Protein AF-A0A9P6M6R1-F1 (afdb_monomer_lite)

InterPro domains:
  IPR013078 Histidine phosphatase superfamily, clade-1 [PF00300] (8-112)
  IPR029033 Histidine phosphatase superfamily [G3DSA:3.40.50.1240] (3-167)
  IPR029033 Histidine phosphatase superfamily [SSF53254] (9-103)

Secondary structure (DSSP, 8-state):
--HHHHTTTTT------------S-----SSSPPHHHHHHHHHHHHHHHHHHHHTT--TT----------HHHHHHHHHHHHTS-------TT-EEEEEEEETTS------------------------------EE-SS-EEETTEEEEEEEEEEEE-GGG-GGG-

Foldseek 3Di:
DVVVVVVVVVPPPPPPPPVVPPVPDPCPDDPPDDLVNLLVVLLVVVVVVLVVVLVPDDPPDDDDDDDDDDDSSVQSNVCSQQVDHGDDDADPPFDWDKDKDFPVDDDDDEPPPPDDDDDDDDDDDPDDPDDQHFHHKHPDWDAGSNGTTIMTTSDDNHDPVVDPVVD

Organism: Mortierella alpina (NCBI:txid64518)

pLDDT: mean 71.38, std 22.23, range [30.69, 95.12]

Structure (mmCIF, N/CA/C/O backbone):
data_AF-A0A9P6M6R1-F1
#
_entry.id   AF-A0A9P6M6R1-F1
#
loop_
_atom_site.group_PDB
_atom_site.id
_atom_site.type_symbol
_atom_site.label_atom_id
_atom_site.label_alt_id
_atom_site.label_comp_id
_atom_site.label_asym_id
_atom_site.label_entity_id
_atom_site.label_seq_id
_atom_site.pdbx_PDB_ins_code
_atom_site.Cartn_x
_atom_site.Cartn_y
_atom_site.Cartn_z
_atom_site.occupancy
_atom_site.B_iso_or_equiv
_atom_site.auth_seq_id
_atom_site.auth_comp_id
_atom_site.auth_asym_id
_atom_site.auth_atom_id
_atom_site.pdbx_PDB_model_num
ATOM 1 N N . MET A 1 1 ? -40.476 -11.382 -16.238 1.00 46.25 1 MET A N 1
ATOM 2 C CA . MET A 1 1 ? -39.019 -11.625 -16.074 1.00 46.25 1 MET A CA 1
ATOM 3 C C . MET A 1 1 ? -38.138 -10.533 -16.699 1.00 46.25 1 MET A C 1
ATOM 5 O O . MET A 1 1 ? -36.929 -10.620 -16.555 1.00 46.25 1 MET A O 1
ATOM 9 N N . GLN A 1 2 ? -38.700 -9.496 -17.339 1.00 42.62 2 GLN A N 1
ATOM 10 C CA . GLN A 1 2 ? -37.942 -8.318 -17.797 1.00 42.62 2 GLN A CA 1
ATOM 11 C C . GLN A 1 2 ? -37.927 -7.177 -16.760 1.00 42.62 2 GLN A C 1
ATOM 13 O O . GLN A 1 2 ? -36.961 -6.424 -16.708 1.00 42.62 2 GLN A O 1
ATOM 18 N N . ASP A 1 3 ? -38.908 -7.117 -15.853 1.00 40.34 3 ASP A N 1
ATOM 19 C CA . ASP A 1 3 ? -39.014 -6.023 -14.870 1.00 40.34 3 ASP A CA 1
ATOM 20 C C . ASP A 1 3 ? -38.004 -6.101 -13.712 1.00 40.34 3 ASP A C 1
ATOM 22 O O . ASP A 1 3 ? -37.660 -5.089 -13.110 1.00 40.34 3 ASP A O 1
ATOM 26 N N . PHE A 1 4 ? -37.433 -7.281 -13.441 1.00 40.28 4 PHE A N 1
ATOM 27 C CA . PHE A 1 4 ? -36.375 -7.439 -12.430 1.00 40.28 4 PHE A CA 1
ATOM 28 C C . PHE A 1 4 ? -34.998 -6.944 -12.904 1.00 40.28 4 PHE A C 1
ATOM 30 O O . PHE A 1 4 ? -34.130 -6.660 -12.079 1.00 40.28 4 PHE A O 1
ATOM 37 N N . ALA A 1 5 ? -34.785 -6.823 -14.219 1.00 42.81 5 ALA A N 1
ATOM 38 C CA . ALA A 1 5 ? -33.535 -6.311 -14.781 1.00 42.81 5 ALA A CA 1
ATOM 39 C C . ALA A 1 5 ? -33.491 -4.772 -14.810 1.00 42.81 5 ALA A C 1
ATOM 41 O O . ALA A 1 5 ? -32.409 -4.190 -14.866 1.00 42.81 5 ALA A O 1
ATOM 42 N N . LEU A 1 6 ? -34.651 -4.111 -14.737 1.00 41.72 6 LEU A N 1
ATOM 43 C CA . LEU A 1 6 ? -34.753 -2.650 -14.708 1.00 41.72 6 LEU A CA 1
ATOM 44 C C . LEU A 1 6 ? -34.567 -2.087 -13.290 1.00 41.72 6 LEU A C 1
ATOM 46 O O . LEU A 1 6 ? -33.897 -1.071 -13.137 1.00 41.72 6 LEU A O 1
ATOM 50 N N . ALA A 1 7 ? -35.019 -2.793 -12.249 1.00 41.22 7 ALA A N 1
ATOM 51 C CA . ALA A 1 7 ? -34.869 -2.345 -10.858 1.00 41.22 7 ALA A CA 1
ATOM 52 C C . ALA A 1 7 ? -33.409 -2.332 -10.348 1.00 41.22 7 ALA A C 1
ATOM 54 O O . ALA A 1 7 ? -33.080 -1.584 -9.431 1.00 41.22 7 ALA A O 1
ATOM 55 N N . ARG A 1 8 ? -32.496 -3.115 -10.948 1.00 42.34 8 ARG A N 1
ATOM 56 C CA . ARG A 1 8 ? -31.054 -3.053 -10.615 1.00 42.34 8 ARG A CA 1
ATOM 57 C C . ARG A 1 8 ? -30.315 -1.898 -11.288 1.00 42.34 8 ARG A C 1
ATOM 59 O O . ARG A 1 8 ? -29.247 -1.532 -10.813 1.00 42.34 8 ARG A O 1
ATOM 66 N N . ARG A 1 9 ? -30.878 -1.292 -12.340 1.00 39.56 9 ARG A N 1
ATOM 67 C CA . ARG A 1 9 ? -30.272 -0.120 -12.992 1.00 39.56 9 ARG A CA 1
ATOM 68 C C . ARG A 1 9 ? -30.431 1.169 -12.189 1.00 39.56 9 ARG A C 1
ATOM 70 O O . ARG A 1 9 ? -29.647 2.085 -12.392 1.00 39.56 9 ARG A O 1
ATOM 77 N N . GLU A 1 10 ? -31.400 1.241 -11.280 1.00 42.97 10 GLU 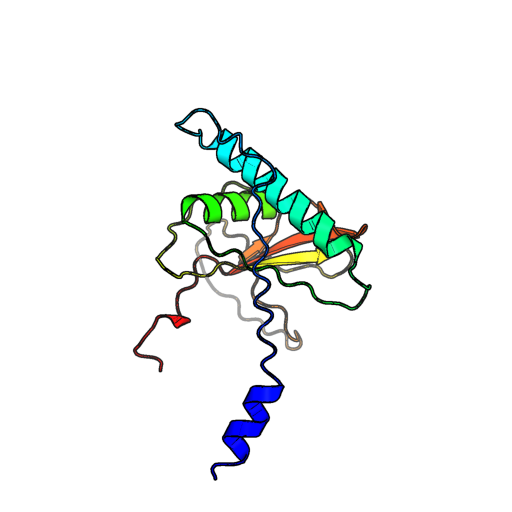A N 1
ATOM 78 C CA . GLU A 1 10 ? -31.634 2.447 -10.471 1.00 42.97 10 GLU A CA 1
ATOM 79 C C . GLU A 1 10 ? -30.747 2.519 -9.213 1.00 42.97 10 GLU A C 1
ATOM 81 O O . GLU A 1 10 ? -30.571 3.598 -8.654 1.00 42.97 10 GLU A O 1
ATOM 86 N N . HIS A 1 11 ? -30.121 1.405 -8.806 1.00 43.94 11 HIS A N 1
ATOM 87 C CA . HIS A 1 11 ? -29.189 1.354 -7.667 1.00 43.94 11 HIS A CA 1
ATOM 88 C C . HIS A 1 11 ? -27.707 1.287 -8.050 1.00 43.94 11 HIS A C 1
ATOM 90 O O . HIS A 1 11 ? -26.848 1.424 -7.181 1.00 43.94 11 HIS A O 1
ATOM 96 N N . GLU A 1 12 ? -27.384 1.149 -9.333 1.00 40.66 12 GLU A N 1
ATOM 97 C CA . GLU A 1 12 ? -26.041 1.420 -9.841 1.00 40.66 12 GLU A CA 1
ATOM 98 C C . GLU A 1 12 ? -25.955 2.901 -10.205 1.00 40.66 12 GLU A C 1
ATOM 100 O O . GLU A 1 12 ? -25.860 3.295 -11.369 1.00 40.66 12 GLU A O 1
ATOM 105 N N . GLN A 1 13 ? -25.974 3.754 -9.177 1.00 37.69 13 GLN A N 1
ATOM 106 C CA . GLN A 1 13 ? -25.337 5.057 -9.298 1.00 37.69 13 GLN A CA 1
ATOM 107 C C . GLN A 1 13 ? -23.847 4.786 -9.491 1.00 37.69 13 GLN A C 1
ATOM 109 O O . GLN A 1 13 ? -23.058 4.771 -8.546 1.00 37.69 13 GLN A O 1
ATOM 114 N N . TYR A 1 14 ? -23.463 4.546 -10.744 1.00 37.19 14 TYR A N 1
ATOM 115 C CA . TYR A 1 14 ? -22.116 4.806 -11.195 1.00 37.19 14 TYR A CA 1
ATOM 116 C C . TYR A 1 14 ? -21.885 6.284 -10.926 1.00 37.19 14 TYR A C 1
ATOM 118 O O . TYR A 1 14 ? -22.171 7.162 -11.742 1.00 37.19 14 TYR A O 1
ATOM 126 N N . TYR A 1 15 ? -21.341 6.556 -9.749 1.00 33.69 15 TYR A N 1
ATOM 127 C CA . TYR A 1 15 ? -20.416 7.642 -9.573 1.00 33.69 15 TYR A CA 1
ATOM 128 C C . TYR A 1 15 ? -19.266 7.363 -10.541 1.00 33.69 15 TYR A C 1
ATOM 130 O O . TYR A 1 15 ? -18.186 6.918 -10.165 1.00 33.69 15 TYR A O 1
ATOM 138 N N . THR A 1 16 ? -19.487 7.676 -11.817 1.00 38.81 16 THR A N 1
ATOM 139 C CA . THR A 1 16 ? -18.442 8.225 -12.667 1.00 38.81 16 THR A CA 1
ATOM 140 C C . THR A 1 16 ? -18.108 9.570 -12.033 1.00 38.81 16 THR A C 1
ATOM 142 O O . THR A 1 16 ? -18.429 10.641 -12.542 1.00 38.81 16 THR A O 1
ATOM 145 N N . ILE A 1 17 ? -17.484 9.513 -10.854 1.00 36.56 17 ILE A N 1
ATOM 146 C CA . ILE A 1 17 ? -16.537 10.523 -10.452 1.00 36.56 17 ILE A CA 1
ATOM 147 C C . ILE A 1 17 ? -15.413 10.291 -11.452 1.00 36.56 17 ILE A C 1
ATOM 149 O O . ILE A 1 17 ? -14.437 9.586 -11.201 1.00 36.56 17 ILE A O 1
ATOM 153 N N . ASP A 1 18 ? -15.605 10.858 -12.643 1.00 40.41 18 ASP A N 1
ATOM 154 C CA . ASP A 1 18 ? -14.506 11.454 -13.358 1.00 40.41 18 ASP A CA 1
ATOM 155 C C . ASP A 1 18 ? -13.985 12.484 -12.361 1.00 40.41 18 ASP A C 1
ATOM 157 O O . ASP A 1 18 ? -14.452 13.626 -12.277 1.00 40.41 18 ASP A O 1
ATOM 161 N N . TRP A 1 19 ? -13.110 12.012 -11.464 1.00 39.94 19 TRP A N 1
ATOM 162 C CA . TRP A 1 19 ? -12.171 12.864 -10.784 1.00 39.94 19 TRP A CA 1
ATOM 163 C C . TRP A 1 19 ? -11.542 13.537 -11.970 1.00 39.94 19 TRP A C 1
ATOM 165 O O . TRP A 1 19 ? -10.744 12.896 -12.646 1.00 39.94 19 TRP A O 1
ATOM 175 N N . LYS A 1 20 ? -11.997 14.751 -12.301 1.00 35.59 20 LYS A N 1
ATOM 176 C CA . LYS A 1 20 ? -11.318 15.628 -13.234 1.00 35.59 20 LYS A CA 1
ATOM 177 C C . LYS A 1 20 ? -9.923 15.680 -12.668 1.00 35.59 20 LYS A C 1
ATOM 179 O O . LYS A 1 20 ? -9.663 16.450 -11.741 1.00 35.59 20 LYS A O 1
ATOM 184 N N . TYR A 1 21 ? -9.083 14.759 -13.119 1.00 40.06 21 TYR A N 1
ATOM 185 C CA . TYR A 1 21 ? -7.766 14.549 -12.590 1.00 40.06 21 TYR A CA 1
ATOM 186 C C . TYR A 1 21 ? -7.006 15.692 -13.216 1.00 40.06 21 TYR A C 1
ATOM 188 O O . TYR A 1 21 ? -6.388 15.601 -14.271 1.00 40.06 21 TYR A O 1
ATOM 196 N N . MET A 1 22 ? -7.175 16.856 -12.609 1.00 35.94 22 MET A N 1
ATOM 197 C CA . MET A 1 22 ? -6.249 17.932 -12.768 1.00 35.94 22 MET A CA 1
ATOM 198 C C . MET A 1 22 ? -5.091 17.480 -11.910 1.00 35.94 22 MET A C 1
ATOM 200 O O . MET A 1 22 ? -5.157 17.583 -10.685 1.00 35.94 22 MET A O 1
ATOM 204 N N . ALA A 1 23 ? -4.076 16.907 -12.556 1.00 39.94 23 ALA A N 1
ATOM 205 C CA . ALA A 1 23 ? -2.759 16.778 -11.964 1.00 39.94 23 ALA A CA 1
ATOM 206 C C . ALA A 1 23 ? -2.428 18.144 -11.344 1.00 39.94 23 ALA A C 1
ATOM 208 O O . ALA A 1 23 ? -2.147 19.104 -12.064 1.00 39.94 23 ALA A O 1
ATOM 209 N N . ARG A 1 24 ? -2.592 18.263 -10.019 1.00 47.25 24 ARG A N 1
ATOM 210 C CA . ARG A 1 24 ? -2.378 19.522 -9.287 1.00 47.25 24 ARG A CA 1
ATOM 211 C C . ARG A 1 24 ? -0.911 19.933 -9.323 1.00 47.25 24 ARG A C 1
ATOM 213 O O . ARG A 1 24 ? -0.604 21.088 -9.065 1.00 47.25 24 ARG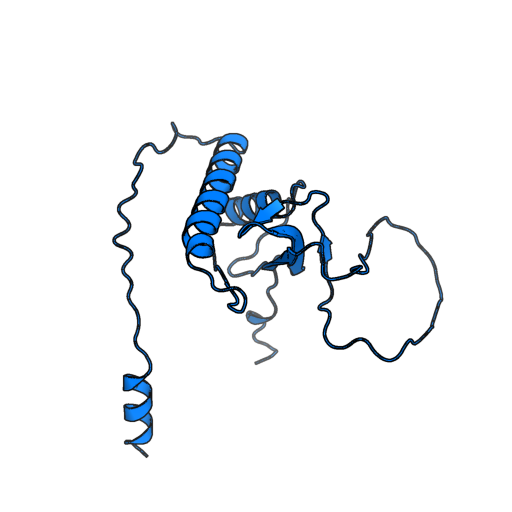 A O 1
ATOM 220 N N . ASP A 1 25 ? -0.045 19.003 -9.705 1.00 45.47 25 ASP A N 1
ATOM 221 C CA . ASP A 1 25 ? 1.365 19.221 -9.919 1.00 45.47 25 ASP A CA 1
ATOM 222 C C . ASP A 1 25 ? 1.781 18.587 -11.254 1.00 45.47 25 ASP A C 1
ATOM 224 O O . ASP A 1 25 ? 1.581 17.393 -11.486 1.00 45.47 25 ASP A O 1
ATOM 228 N N . ARG A 1 26 ? 2.294 19.417 -12.166 1.00 47.19 26 ARG A N 1
ATOM 229 C CA . ARG A 1 26 ? 2.861 18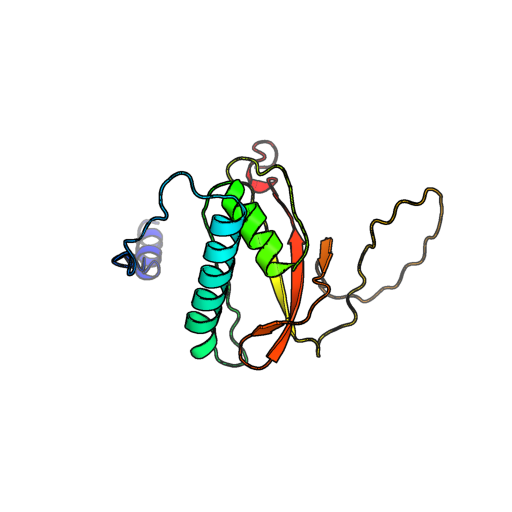.997 -13.457 1.00 47.19 26 ARG A CA 1
ATOM 230 C C . ARG A 1 26 ? 4.379 18.853 -13.396 1.00 47.19 26 ARG A C 1
ATOM 232 O O . ARG A 1 26 ? 4.983 18.573 -14.431 1.00 47.19 26 ARG A O 1
ATOM 239 N N . SER A 1 27 ? 5.003 19.044 -12.232 1.00 51.78 27 SER A N 1
ATOM 240 C CA . SER A 1 27 ? 6.430 18.781 -12.074 1.00 51.78 27 SER A CA 1
ATOM 241 C C . SER A 1 27 ? 6.667 17.272 -11.982 1.00 51.78 27 SER A C 1
ATOM 243 O O . SER A 1 27 ? 6.967 16.701 -10.939 1.00 51.78 27 SER A O 1
ATOM 245 N N . LEU A 1 28 ? 6.503 16.588 -13.118 1.00 55.94 28 LEU A N 1
ATOM 246 C CA . LEU A 1 28 ? 7.151 15.296 -13.287 1.00 55.94 28 LEU A CA 1
ATOM 247 C C . LEU A 1 28 ? 8.649 15.519 -13.011 1.00 55.94 28 LEU A C 1
ATOM 249 O O . LEU A 1 28 ? 9.206 16.488 -13.541 1.00 55.94 28 LEU A O 1
ATOM 253 N N . PRO A 1 29 ? 9.293 14.689 -12.171 1.00 57.44 29 PRO A N 1
ATOM 254 C CA . PRO A 1 29 ? 10.721 14.813 -11.920 1.00 57.44 29 PRO A CA 1
ATOM 255 C C . PRO A 1 29 ? 11.491 14.738 -13.241 1.00 57.44 29 PRO A C 1
ATOM 257 O O . PRO A 1 29 ? 11.017 14.155 -14.223 1.00 57.44 29 PRO A O 1
ATOM 260 N N . SER A 1 30 ? 12.677 15.349 -13.279 1.00 61.06 30 SER A N 1
ATOM 261 C CA . SER A 1 30 ? 13.579 15.224 -14.422 1.00 61.06 30 SER A CA 1
ATOM 262 C C . SER A 1 30 ? 13.832 13.742 -14.678 1.00 61.06 30 SER A C 1
ATOM 264 O O . SER A 1 30 ? 14.443 13.071 -13.853 1.00 61.06 30 SER A O 1
ATOM 266 N N . TRP A 1 31 ? 13.316 13.224 -15.790 1.00 58.47 31 TRP A N 1
ATOM 267 C CA . TRP A 1 31 ? 13.487 11.823 -16.145 1.00 58.47 31 TRP A CA 1
ATOM 268 C C . TRP A 1 31 ? 14.978 11.490 -16.329 1.00 58.47 31 TRP A C 1
ATOM 270 O O . TRP A 1 31 ? 15.694 12.282 -16.949 1.00 58.47 31 TRP A O 1
ATOM 280 N N . PRO A 1 32 ? 15.436 10.307 -15.883 1.00 74.44 32 PRO A N 1
ATOM 281 C CA . PRO A 1 32 ? 14.679 9.277 -15.168 1.00 74.44 32 PRO A CA 1
ATOM 282 C C . PRO A 1 32 ? 14.492 9.574 -13.671 1.00 74.44 32 PRO A C 1
ATOM 284 O O . PRO A 1 32 ? 15.392 10.083 -13.013 1.00 74.44 32 PRO A O 1
ATOM 287 N N . GLU A 1 33 ? 13.328 9.198 -13.136 1.00 78.31 33 GLU A N 1
ATOM 288 C CA . GLU A 1 33 ? 13.061 9.207 -11.691 1.00 78.31 33 GLU A CA 1
ATOM 289 C C . GLU A 1 33 ? 13.859 8.087 -11.004 1.00 78.31 33 GLU A C 1
ATOM 291 O O . GLU A 1 33 ? 13.864 6.944 -11.476 1.00 78.31 33 GLU A O 1
ATOM 296 N N . THR A 1 34 ? 14.534 8.399 -9.897 1.00 84.88 34 THR A N 1
ATOM 297 C CA . THR A 1 34 ? 15.236 7.387 -9.095 1.00 84.88 34 THR A CA 1
ATOM 298 C C . THR A 1 34 ? 14.252 6.562 -8.258 1.00 84.88 34 THR A C 1
ATOM 300 O O . THR A 1 34 ? 13.096 6.946 -8.059 1.00 84.88 34 THR A O 1
ATOM 303 N N . ARG A 1 35 ? 14.696 5.411 -7.734 1.00 85.00 35 ARG A N 1
ATOM 304 C CA . ARG A 1 35 ? 13.864 4.600 -6.829 1.00 85.00 35 ARG A CA 1
ATOM 305 C C . ARG A 1 35 ? 13.488 5.406 -5.583 1.00 85.00 35 ARG A C 1
ATOM 307 O O . ARG A 1 35 ? 12.346 5.341 -5.135 1.00 85.00 35 ARG A O 1
ATOM 314 N N . GLU A 1 36 ? 14.446 6.147 -5.040 1.00 87.06 36 GLU A N 1
ATOM 315 C CA . GLU A 1 36 ? 14.315 6.958 -3.833 1.00 87.06 36 GLU A CA 1
ATOM 316 C C . GLU A 1 36 ? 13.329 8.117 -4.039 1.00 87.06 36 GLU A C 1
ATOM 318 O O . GLU A 1 36 ? 12.488 8.379 -3.172 1.00 87.06 36 GLU A O 1
ATOM 323 N N . ASP A 1 37 ? 13.375 8.766 -5.207 1.00 85.19 37 ASP A N 1
ATOM 324 C CA . ASP A 1 37 ? 12.423 9.820 -5.575 1.00 85.19 37 ASP A CA 1
ATOM 325 C C . ASP A 1 37 ? 11.003 9.261 -5.709 1.00 85.19 37 ASP A C 1
ATOM 327 O O . ASP A 1 37 ? 10.056 9.821 -5.145 1.00 85.19 37 ASP A O 1
ATOM 331 N N . MET A 1 38 ? 10.854 8.114 -6.386 1.00 87.94 38 MET A N 1
ATOM 332 C CA . MET A 1 38 ? 9.565 7.435 -6.525 1.00 87.94 38 MET A CA 1
ATOM 333 C C . MET A 1 38 ? 8.999 7.037 -5.155 1.00 87.94 38 MET A C 1
ATOM 335 O O . MET A 1 38 ? 7.816 7.277 -4.897 1.00 87.94 38 MET A O 1
ATOM 339 N N . GLN A 1 39 ? 9.826 6.466 -4.271 1.00 89.88 39 GLN A N 1
ATOM 340 C CA . GLN A 1 39 ? 9.422 6.109 -2.909 1.00 89.88 39 GLN A CA 1
ATOM 341 C C . GLN A 1 39 ? 8.931 7.345 -2.151 1.00 89.88 39 GLN A C 1
ATOM 343 O O . GLN A 1 39 ? 7.798 7.369 -1.676 1.00 89.88 39 GLN A O 1
ATOM 348 N N . THR A 1 40 ? 9.736 8.411 -2.137 1.00 87.69 40 THR A N 1
ATOM 349 C CA . THR A 1 40 ? 9.402 9.677 -1.469 1.00 87.69 40 THR A CA 1
ATOM 350 C C . THR A 1 40 ? 8.083 10.256 -1.983 1.00 87.69 40 THR A C 1
ATOM 352 O O . THR A 1 40 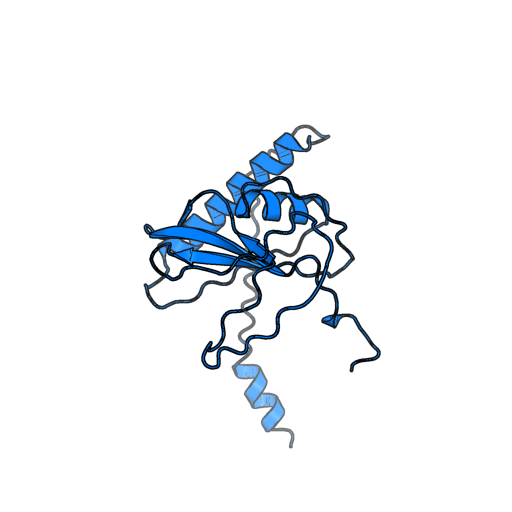? 7.256 10.755 -1.211 1.00 87.69 40 THR A O 1
ATOM 355 N N . ARG A 1 41 ? 7.855 10.201 -3.299 1.00 88.25 41 ARG A N 1
ATOM 356 C CA . ARG A 1 41 ? 6.613 10.671 -3.918 1.00 88.25 41 ARG A CA 1
ATOM 357 C C . ARG A 1 41 ? 5.412 9.820 -3.506 1.00 88.25 41 ARG A C 1
ATOM 359 O O . ARG A 1 41 ? 4.343 10.378 -3.243 1.00 88.25 41 ARG A O 1
ATOM 366 N N . LEU A 1 42 ? 5.562 8.499 -3.442 1.00 91.06 42 LEU A N 1
ATOM 367 C CA . LEU A 1 42 ? 4.486 7.587 -3.050 1.00 91.06 42 LEU A CA 1
ATOM 368 C C . LEU A 1 42 ? 4.167 7.673 -1.554 1.00 91.06 42 LEU A C 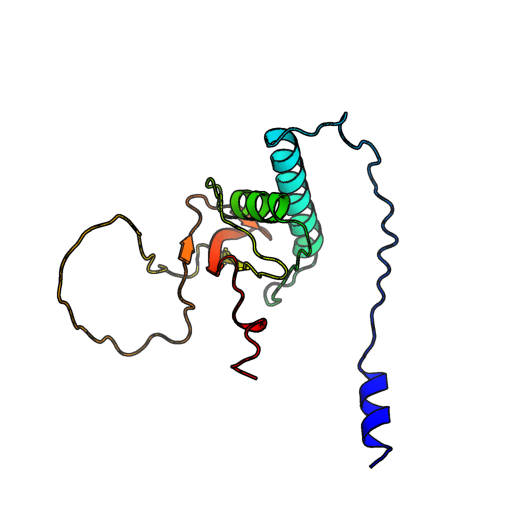1
ATOM 370 O O . LEU A 1 42 ? 2.985 7.709 -1.222 1.00 91.06 42 LEU A O 1
ATOM 374 N N . ASP A 1 43 ? 5.165 7.844 -0.685 1.00 89.44 43 ASP A N 1
ATOM 375 C CA . ASP A 1 43 ? 4.966 8.105 0.749 1.00 89.44 43 ASP A CA 1
ATOM 376 C C . ASP A 1 43 ? 4.111 9.361 0.964 1.00 89.44 43 ASP A C 1
ATOM 378 O O . ASP A 1 43 ? 3.097 9.339 1.666 1.00 89.44 43 ASP A O 1
ATOM 382 N N . ARG A 1 44 ? 4.474 10.464 0.291 1.00 87.50 44 ARG A N 1
ATOM 383 C CA . ARG A 1 44 ? 3.712 11.723 0.345 1.00 87.50 44 ARG A CA 1
ATOM 384 C C . ARG A 1 44 ? 2.300 11.561 -0.207 1.00 87.50 44 ARG A C 1
ATOM 386 O O . ARG A 1 44 ? 1.357 12.114 0.355 1.00 87.50 44 ARG A O 1
ATOM 393 N N . THR A 1 45 ? 2.152 10.818 -1.303 1.00 89.00 45 THR A N 1
ATOM 394 C CA . THR A 1 45 ? 0.848 10.571 -1.933 1.00 89.00 45 THR A CA 1
ATOM 395 C C . THR A 1 45 ? -0.060 9.776 -1.002 1.00 89.00 45 THR A C 1
ATOM 397 O O . THR A 1 45 ? -1.209 10.165 -0.792 1.00 89.00 45 THR A O 1
ATOM 400 N N . LEU A 1 46 ? 0.457 8.703 -0.399 1.00 90.06 46 LEU A N 1
ATOM 401 C CA . LEU A 1 46 ? -0.274 7.892 0.566 1.00 90.06 46 LEU A CA 1
ATOM 402 C C . LEU A 1 46 ? -0.698 8.734 1.774 1.00 90.06 46 LEU A C 1
ATOM 404 O O . LEU A 1 46 ? -1.879 8.745 2.113 1.00 90.06 46 LEU A O 1
ATOM 408 N N . ALA A 1 47 ? 0.224 9.499 2.366 1.00 87.94 47 ALA A N 1
ATOM 409 C CA . ALA A 1 47 ? -0.080 10.378 3.494 1.00 87.94 47 ALA A CA 1
ATOM 410 C C . ALA A 1 47 ? -1.173 11.407 3.155 1.00 87.94 47 ALA A C 1
ATOM 412 O O . ALA A 1 47 ? -2.099 11.603 3.941 1.00 87.94 47 ALA A O 1
ATOM 413 N N . HIS A 1 48 ? -1.109 12.020 1.968 1.00 86.88 48 HIS A N 1
ATOM 414 C CA . HIS A 1 48 ? -2.120 12.975 1.511 1.00 86.88 48 HIS A CA 1
ATOM 415 C C . HIS A 1 48 ? -3.496 12.321 1.352 1.00 86.88 48 HIS A C 1
ATOM 417 O O . HIS A 1 48 ? -4.500 12.885 1.784 1.00 86.88 48 HIS A O 1
ATOM 423 N N . ILE A 1 49 ? -3.555 11.137 0.736 1.00 87.56 49 ILE A N 1
ATOM 424 C CA . ILE A 1 49 ? -4.806 10.393 0.551 1.00 87.56 49 ILE A CA 1
ATOM 425 C C . ILE A 1 49 ? -5.390 10.022 1.912 1.00 87.56 49 ILE A C 1
ATOM 427 O O . ILE A 1 49 ? -6.559 10.303 2.169 1.00 87.56 49 ILE A O 1
ATOM 431 N N . LEU A 1 50 ? -4.578 9.459 2.807 1.00 88.88 50 LEU A N 1
ATOM 432 C CA . LEU A 1 50 ? -5.019 9.122 4.156 1.00 88.88 50 LEU A CA 1
ATOM 433 C C . LEU A 1 50 ? -5.555 10.361 4.874 1.00 88.88 50 LEU A C 1
ATOM 435 O O . LEU A 1 50 ? -6.670 10.321 5.378 1.00 88.88 50 LEU A O 1
ATOM 439 N N . GLN A 1 51 ? -4.836 11.484 4.857 1.00 86.12 51 GLN A N 1
ATOM 440 C CA . GLN A 1 51 ? -5.294 12.729 5.480 1.00 86.12 51 GLN A CA 1
ATOM 441 C C . GLN A 1 51 ? -6.620 13.229 4.884 1.00 86.12 51 GLN A C 1
ATOM 443 O O . GLN A 1 51 ? -7.513 13.623 5.632 1.00 86.12 51 GLN A O 1
ATOM 448 N N . ALA A 1 52 ? -6.766 13.197 3.558 1.00 86.50 52 ALA A N 1
ATOM 449 C CA . ALA A 1 52 ? -7.952 13.702 2.872 1.00 86.50 52 ALA A CA 1
ATOM 450 C C . ALA A 1 52 ? -9.210 12.886 3.198 1.00 86.50 52 ALA A C 1
ATOM 452 O O . ALA A 1 52 ? -10.268 13.469 3.426 1.00 86.50 52 ALA A O 1
ATOM 453 N N . TYR A 1 53 ? -9.096 11.556 3.247 1.00 85.38 53 TYR A N 1
ATOM 454 C CA . TYR A 1 53 ? -10.245 10.682 3.498 1.00 85.38 53 TYR A CA 1
ATOM 455 C C . TYR A 1 53 ? -10.505 10.440 4.986 1.00 85.38 53 TYR A C 1
ATOM 457 O O . TYR A 1 53 ? -11.656 10.251 5.369 1.00 85.38 53 TYR A O 1
ATOM 465 N N . THR A 1 54 ? -9.478 10.500 5.840 1.00 84.94 54 THR A N 1
ATOM 466 C CA . THR A 1 54 ? -9.649 10.300 7.291 1.00 84.94 54 THR A CA 1
ATOM 467 C C . THR A 1 54 ? -10.183 11.522 8.019 1.00 84.94 54 THR A C 1
ATOM 469 O O . THR A 1 54 ? -10.822 11.370 9.053 1.00 84.94 54 THR A O 1
ATOM 472 N N . ALA A 1 55 ? -10.013 12.726 7.466 1.00 78.00 55 ALA A N 1
ATOM 473 C CA . ALA A 1 55 ? -10.572 13.942 8.056 1.00 78.00 55 ALA A CA 1
ATOM 474 C C . ALA A 1 55 ? -12.113 13.951 8.115 1.00 78.00 55 ALA A C 1
ATOM 476 O O . ALA A 1 55 ? -12.681 14.657 8.945 1.00 78.00 55 ALA A O 1
ATOM 477 N N . SER A 1 56 ? -12.789 13.190 7.247 1.00 73.12 56 SER A N 1
ATOM 478 C CA . SER A 1 56 ? -14.256 13.100 7.190 1.00 73.12 56 SER A CA 1
ATOM 479 C C . SER A 1 56 ? -14.822 11.779 7.719 1.00 73.12 56 SER A C 1
ATOM 481 O O . SER A 1 56 ? -16.024 11.545 7.601 1.00 73.12 56 SER A O 1
ATOM 483 N N . LEU A 1 57 ? -13.976 10.902 8.263 1.00 76.31 57 LEU A N 1
ATOM 484 C CA . LEU A 1 57 ? -14.395 9.614 8.810 1.00 76.31 57 LEU A CA 1
ATOM 485 C C . LEU A 1 57 ? -15.092 9.807 10.160 1.00 76.31 57 LEU A C 1
ATOM 487 O O . LEU A 1 57 ? -14.572 10.464 11.061 1.00 76.31 57 LEU A O 1
ATOM 491 N N . THR A 1 58 ? -16.272 9.209 10.310 1.00 74.50 58 THR A N 1
ATOM 492 C CA . THR A 1 58 ? -16.881 9.010 11.628 1.00 74.50 58 THR A CA 1
ATOM 493 C C . THR A 1 58 ? -16.254 7.787 12.297 1.00 74.50 58 THR A C 1
ATOM 495 O O . THR A 1 58 ? -15.738 6.902 11.618 1.00 74.50 58 THR A O 1
ATOM 498 N N . LYS A 1 59 ? -16.314 7.733 13.632 1.00 69.56 59 LYS A N 1
ATOM 499 C CA . LYS A 1 59 ? -15.645 6.714 14.457 1.00 69.56 59 LYS A CA 1
ATOM 500 C C . LYS A 1 59 ? -15.997 5.258 14.096 1.00 69.56 59 LYS A C 1
ATOM 502 O O . LYS A 1 59 ? -15.183 4.379 14.331 1.00 69.56 59 LYS A O 1
ATOM 507 N N . ASP A 1 60 ? -17.162 5.026 13.488 1.00 68.62 60 ASP A N 1
ATOM 508 C CA . ASP A 1 60 ? -17.675 3.685 13.164 1.00 68.62 60 ASP A CA 1
ATOM 509 C C . ASP A 1 60 ? -17.660 3.368 11.656 1.00 68.62 60 ASP A C 1
ATOM 511 O O . ASP A 1 60 ? -18.313 2.424 11.212 1.00 68.62 60 ASP A O 1
ATOM 515 N N . SER A 1 61 ? -16.980 4.179 10.839 1.00 77.19 61 SER A N 1
ATOM 516 C CA . SER A 1 61 ? -16.913 3.941 9.393 1.00 77.19 61 SER A CA 1
ATOM 517 C C . SER A 1 61 ? -15.643 3.185 9.012 1.00 77.19 61 SER A C 1
ATOM 519 O O . SER A 1 61 ? -14.537 3.601 9.343 1.00 77.19 61 SER A O 1
ATOM 521 N N . ASP A 1 62 ? -15.795 2.118 8.231 1.00 82.56 62 ASP A N 1
ATOM 522 C CA . ASP A 1 62 ? -14.667 1.461 7.575 1.00 82.56 62 ASP A CA 1
ATOM 523 C C . ASP A 1 62 ? -14.255 2.240 6.319 1.00 82.56 62 ASP A C 1
ATOM 525 O O . ASP A 1 62 ? -15.089 2.596 5.481 1.00 82.56 62 ASP A O 1
ATOM 529 N N . LEU A 1 63 ? -12.950 2.457 6.141 1.00 86.00 63 LEU A N 1
ATOM 530 C CA . LEU A 1 63 ? -12.389 3.028 4.917 1.00 86.00 63 LEU A CA 1
ATOM 531 C C . LEU A 1 63 ? -11.534 1.995 4.192 1.00 86.00 63 LEU A C 1
ATOM 533 O O . LEU A 1 63 ? -10.529 1.512 4.706 1.00 86.00 63 LEU A O 1
ATOM 537 N N . SER A 1 64 ? -11.911 1.715 2.948 1.00 90.62 64 SER A N 1
ATOM 538 C CA . SER A 1 64 ? -11.116 0.916 2.020 1.00 90.62 64 SER A CA 1
ATOM 539 C C . SER A 1 64 ? -10.642 1.790 0.865 1.00 90.62 64 SER A C 1
ATOM 541 O O . SER A 1 64 ? -11.452 2.363 0.141 1.00 90.62 64 SER A O 1
ATOM 543 N N . ILE A 1 65 ? -9.325 1.876 0.681 1.00 90.88 65 ILE A N 1
ATOM 544 C CA . ILE A 1 65 ? -8.702 2.575 -0.447 1.00 90.88 65 ILE A CA 1
ATOM 545 C C . ILE A 1 65 ? -8.100 1.527 -1.378 1.00 90.88 65 ILE A C 1
ATOM 547 O O . ILE A 1 65 ? -7.304 0.692 -0.951 1.00 90.88 65 ILE A O 1
ATOM 551 N N . VAL A 1 66 ? -8.462 1.586 -2.660 1.00 93.88 66 VAL A N 1
ATOM 552 C CA . VAL A 1 66 ? -7.945 0.676 -3.686 1.00 93.88 66 VAL A CA 1
ATOM 553 C C . VAL A 1 66 ? -7.011 1.439 -4.616 1.00 93.88 66 VAL A C 1
ATOM 555 O O . VAL A 1 66 ? -7.420 2.387 -5.283 1.00 93.88 66 VAL A O 1
ATOM 558 N N . PHE A 1 67 ? -5.760 0.988 -4.689 1.00 92.75 67 PHE A N 1
ATOM 559 C CA . PHE A 1 67 ? -4.777 1.479 -5.648 1.00 92.75 67 PHE A CA 1
ATOM 560 C C . PHE A 1 67 ? -4.639 0.490 -6.803 1.00 92.75 67 PHE A C 1
ATOM 562 O O . PHE A 1 67 ? -4.278 -0.667 -6.596 1.00 92.75 67 PHE A O 1
ATOM 569 N N . VAL A 1 68 ? -4.878 0.958 -8.028 1.00 93.75 68 VAL A N 1
ATOM 570 C CA . VAL A 1 68 ? -4.592 0.204 -9.255 1.00 93.75 68 VAL A CA 1
ATOM 571 C C . VAL A 1 68 ? -3.374 0.840 -9.911 1.00 93.75 68 VAL A C 1
ATOM 573 O O . VAL A 1 68 ? -3.424 1.994 -10.329 1.00 93.75 68 VAL A O 1
ATOM 576 N N . THR A 1 69 ? -2.253 0.122 -9.934 1.00 93.56 69 THR A N 1
ATOM 577 C CA . THR A 1 69 ? -0.958 0.673 -10.359 1.00 93.56 69 THR A CA 1
ATOM 578 C C . THR A 1 69 ? -0.016 -0.416 -10.891 1.00 93.56 69 THR A C 1
ATOM 580 O O . THR A 1 69 ? -0.406 -1.574 -11.039 1.00 93.56 69 THR A O 1
ATOM 583 N N . HIS A 1 70 ? 1.220 -0.040 -11.216 1.00 92.25 70 HIS A N 1
ATOM 584 C CA . HIS A 1 70 ? 2.263 -0.923 -11.739 1.00 92.25 70 HIS A CA 1
ATOM 585 C C . HIS A 1 70 ? 3.079 -1.607 -10.627 1.00 92.25 70 HIS A C 1
ATOM 587 O O . HIS A 1 70 ? 3.049 -1.206 -9.466 1.00 92.25 70 HIS A O 1
ATOM 593 N N . ALA A 1 71 ? 3.879 -2.610 -11.002 1.00 91.38 71 ALA A N 1
ATOM 594 C CA . ALA A 1 71 ? 4.656 -3.438 -10.075 1.00 91.38 71 ALA A CA 1
ATOM 595 C C . ALA A 1 71 ? 5.593 -2.652 -9.137 1.00 91.38 71 ALA A C 1
ATOM 597 O O . ALA A 1 71 ? 5.694 -2.964 -7.951 1.00 91.38 71 ALA A O 1
ATOM 598 N N . SER A 1 72 ? 6.286 -1.633 -9.653 1.00 91.94 72 SER A N 1
ATOM 599 C CA . SER A 1 72 ? 7.237 -0.853 -8.852 1.00 91.94 72 SER A CA 1
ATOM 600 C C . SER A 1 72 ? 6.531 0.016 -7.792 1.00 91.94 72 SER A C 1
ATOM 602 O O . SER A 1 72 ? 6.871 -0.123 -6.616 1.00 91.94 72 SER A O 1
ATOM 604 N N . PRO A 1 73 ? 5.472 0.783 -8.128 1.00 92.94 73 PRO A N 1
ATOM 605 C CA . PRO A 1 73 ? 4.650 1.458 -7.125 1.00 92.94 73 PRO A CA 1
ATOM 606 C C . PRO A 1 73 ? 3.960 0.540 -6.111 1.00 92.94 73 PRO A C 1
ATOM 608 O O . PRO A 1 73 ? 3.789 0.953 -4.969 1.00 92.94 73 PRO A O 1
ATOM 611 N N . VAL A 1 74 ? 3.571 -0.690 -6.483 1.00 94.88 74 VAL A N 1
ATOM 612 C CA . VAL A 1 74 ? 3.016 -1.653 -5.510 1.00 94.88 74 VAL A CA 1
ATOM 613 C C . VAL A 1 74 ? 4.025 -1.930 -4.399 1.00 94.88 74 VAL A C 1
ATOM 615 O O . VAL A 1 74 ? 3.676 -1.807 -3.229 1.00 94.88 74 VAL A O 1
ATOM 618 N N . ASN A 1 75 ? 5.272 -2.259 -4.748 1.00 94.25 75 ASN A N 1
ATOM 619 C CA . ASN A 1 75 ? 6.317 -2.497 -3.751 1.00 94.25 75 ASN A CA 1
ATOM 620 C C . ASN A 1 75 ? 6.542 -1.256 -2.880 1.00 94.25 75 ASN A C 1
ATOM 622 O O . ASN A 1 75 ? 6.496 -1.359 -1.662 1.00 94.25 75 ASN A O 1
ATOM 626 N N . ALA A 1 76 ? 6.668 -0.078 -3.491 1.00 93.31 76 ALA A N 1
ATOM 627 C CA . ALA A 1 76 ? 6.882 1.166 -2.757 1.00 93.31 76 ALA A CA 1
ATOM 628 C C . ALA A 1 76 ? 5.735 1.522 -1.789 1.00 93.31 76 ALA A C 1
ATOM 630 O O . ALA A 1 76 ? 5.981 1.986 -0.678 1.00 93.31 76 ALA A O 1
ATOM 631 N N . LEU A 1 77 ? 4.477 1.262 -2.162 1.00 94.81 77 LEU A N 1
ATOM 632 C CA . LEU A 1 77 ? 3.330 1.447 -1.264 1.00 94.81 77 LEU A CA 1
ATOM 633 C C . LEU A 1 77 ? 3.320 0.426 -0.115 1.00 94.81 77 LEU A C 1
ATOM 635 O O . LEU A 1 77 ? 2.946 0.771 1.005 1.00 94.81 77 LEU A O 1
ATOM 639 N N . LEU A 1 78 ? 3.746 -0.817 -0.365 1.00 94.19 78 LEU A N 1
ATOM 640 C CA . LEU A 1 78 ? 3.926 -1.806 0.702 1.00 94.19 78 LEU A CA 1
ATOM 641 C C . LEU A 1 78 ? 5.034 -1.374 1.672 1.00 94.19 78 LEU A C 1
ATOM 643 O O . LEU A 1 78 ? 4.829 -1.460 2.883 1.00 94.19 78 LEU A O 1
ATOM 647 N N . GLU A 1 79 ? 6.157 -0.859 1.158 1.00 93.19 79 GLU A N 1
ATOM 648 C CA . GLU A 1 79 ? 7.241 -0.285 1.970 1.00 93.19 79 GLU A CA 1
ATOM 649 C C . GLU A 1 79 ? 6.737 0.895 2.815 1.00 93.19 79 GLU A C 1
ATOM 651 O O . GLU A 1 79 ? 7.004 0.946 4.016 1.00 93.19 79 GLU A O 1
ATOM 656 N N . ALA A 1 80 ? 5.929 1.785 2.229 1.00 91.81 80 ALA A N 1
ATOM 657 C CA . ALA A 1 80 ? 5.343 2.940 2.913 1.00 91.81 80 ALA A CA 1
ATOM 658 C C . ALA A 1 80 ? 4.441 2.534 4.095 1.00 91.81 80 ALA A C 1
ATOM 660 O O . ALA A 1 80 ? 4.510 3.115 5.184 1.00 91.81 80 ALA A O 1
ATOM 661 N N . CYS A 1 81 ? 3.604 1.511 3.909 1.00 92.56 81 CYS A N 1
ATOM 662 C CA . CYS A 1 81 ? 2.752 0.991 4.979 1.00 92.56 81 CYS A CA 1
ATOM 663 C C . CYS A 1 81 ? 3.579 0.274 6.057 1.00 92.56 81 CYS A C 1
ATOM 665 O O . CYS A 1 81 ? 3.435 0.541 7.249 1.00 92.56 81 CYS A O 1
ATOM 667 N N . LEU A 1 82 ? 4.459 -0.646 5.660 1.00 90.94 82 LEU A N 1
ATOM 668 C CA . LEU A 1 82 ? 5.137 -1.541 6.602 1.00 90.94 82 LEU A CA 1
ATOM 669 C C . LEU A 1 82 ? 6.364 -0.916 7.270 1.00 90.94 82 LEU A C 1
ATOM 671 O O . LEU A 1 82 ? 6.806 -1.422 8.307 1.00 90.94 82 LEU A O 1
ATOM 675 N N . GLN A 1 83 ? 6.886 0.182 6.714 1.00 87.75 83 GLN A N 1
ATOM 676 C CA . GLN A 1 83 ? 8.137 0.822 7.138 1.00 87.75 83 GLN A CA 1
ATOM 677 C C . GLN A 1 83 ? 9.300 -0.183 7.155 1.00 87.75 83 GLN A C 1
ATOM 679 O O . GLN A 1 83 ? 10.143 -0.198 8.054 1.00 87.75 83 GLN A O 1
ATOM 684 N N . ALA A 1 84 ? 9.299 -1.077 6.168 1.00 86.31 84 ALA A N 1
ATOM 685 C CA . ALA A 1 84 ? 10.275 -2.137 5.982 1.00 86.31 84 ALA A CA 1
ATOM 686 C C . ALA A 1 84 ? 10.531 -2.317 4.480 1.00 86.31 84 ALA A C 1
ATOM 688 O O . ALA A 1 84 ? 9.592 -2.145 3.703 1.00 86.31 84 ALA A O 1
ATOM 689 N N . PRO A 1 85 ? 11.756 -2.680 4.061 1.00 84.94 85 PRO A N 1
ATOM 690 C CA . PRO A 1 85 ? 12.031 -3.000 2.665 1.00 84.94 85 PRO A CA 1
ATOM 691 C C . PRO A 1 85 ? 11.171 -4.176 2.183 1.00 84.94 85 PRO A C 1
ATOM 693 O O . PRO A 1 85 ? 11.099 -5.213 2.846 1.00 84.94 85 PRO A O 1
ATOM 696 N N . VAL A 1 86 ? 10.551 -4.025 1.017 1.00 86.06 86 VAL A N 1
ATOM 697 C CA . VAL A 1 86 ? 9.688 -5.011 0.368 1.00 86.06 86 VAL A CA 1
ATOM 698 C C . VAL A 1 86 ? 10.068 -5.062 -1.102 1.00 86.06 86 VAL A C 1
ATOM 700 O O . VAL A 1 86 ? 9.872 -4.120 -1.866 1.00 86.06 86 VAL A O 1
ATOM 703 N N . LEU A 1 87 ? 10.583 -6.211 -1.521 1.00 87.44 87 LEU A N 1
ATOM 704 C CA . LEU A 1 87 ? 10.828 -6.486 -2.925 1.00 87.44 87 LEU A CA 1
ATOM 705 C C . LEU A 1 87 ? 10.211 -7.828 -3.274 1.00 87.44 87 LEU A C 1
ATOM 707 O O . LEU A 1 87 ? 10.830 -8.874 -3.081 1.00 87.44 87 LEU A O 1
ATOM 711 N N . VAL A 1 88 ? 8.986 -7.782 -3.787 1.00 89.06 88 VAL A N 1
ATOM 712 C CA . VAL A 1 88 ? 8.279 -8.977 -4.237 1.00 89.06 88 VAL A CA 1
ATOM 713 C C . VAL A 1 88 ? 7.952 -8.930 -5.724 1.00 89.06 88 VAL A C 1
ATOM 715 O O . VAL A 1 88 ? 7.684 -7.853 -6.272 1.00 89.06 88 VAL A O 1
ATOM 718 N N . PRO A 1 89 ? 7.955 -10.093 -6.401 1.00 92.81 89 PRO A N 1
ATOM 719 C CA . PRO A 1 89 ? 7.401 -10.209 -7.741 1.00 92.81 89 PRO A CA 1
ATOM 720 C C . PRO A 1 89 ? 5.921 -9.825 -7.722 1.00 92.81 89 PRO A C 1
ATOM 722 O O . PRO A 1 89 ? 5.169 -10.344 -6.906 1.00 92.81 89 PRO A O 1
ATOM 725 N N . VAL A 1 90 ? 5.490 -8.953 -8.633 1.00 94.69 90 VAL A N 1
ATOM 726 C CA . VAL A 1 90 ? 4.086 -8.523 -8.742 1.00 94.69 90 VAL A CA 1
ATOM 727 C C . VAL A 1 90 ? 3.518 -9.038 -10.067 1.00 94.69 90 VAL A C 1
ATOM 729 O O . VAL A 1 90 ? 3.719 -8.394 -11.100 1.00 94.69 90 VAL A O 1
ATOM 732 N N . PRO A 1 91 ? 2.837 -10.201 -10.078 1.00 93.62 91 PRO A N 1
ATOM 733 C CA . PRO A 1 91 ? 2.149 -10.690 -11.265 1.00 93.62 91 PRO A CA 1
ATOM 734 C C . PRO A 1 91 ? 1.062 -9.720 -11.729 1.00 93.62 91 PRO A C 1
ATOM 736 O O . PRO A 1 91 ? 0.480 -8.977 -10.930 1.00 93.62 91 PRO A O 1
ATOM 739 N N . ASN A 1 92 ? 0.737 -9.781 -13.021 1.00 92.50 92 ASN A N 1
ATOM 740 C CA . ASN A 1 92 ? -0.368 -9.015 -13.588 1.00 92.50 92 ASN A CA 1
ATOM 741 C C . ASN A 1 92 ? -1.668 -9.314 -12.838 1.00 92.50 92 ASN A C 1
ATOM 743 O O . ASN A 1 92 ? -1.997 -10.474 -12.595 1.00 92.50 92 ASN A O 1
ATOM 747 N N . CYS A 1 93 ? -2.398 -8.252 -12.494 1.00 92.88 93 CYS A N 1
ATOM 748 C CA . CYS A 1 93 ? -3.664 -8.320 -11.763 1.00 92.88 93 CYS A CA 1
ATOM 749 C C . CYS A 1 93 ? -3.575 -9.004 -10.387 1.00 92.88 93 CYS A C 1
ATOM 751 O O . CYS A 1 93 ? -4.597 -9.400 -9.843 1.00 92.88 93 CYS A O 1
ATOM 753 N N . SER A 1 94 ? -2.386 -9.140 -9.797 1.00 94.94 94 SER A N 1
ATOM 754 C CA . SER A 1 94 ? -2.268 -9.591 -8.409 1.00 94.94 94 SER A CA 1
ATOM 755 C C . SER A 1 94 ? -2.766 -8.526 -7.424 1.00 94.94 94 SER A C 1
ATOM 757 O O . SER A 1 94 ? -2.756 -7.331 -7.723 1.00 94.94 94 SER A O 1
ATOM 759 N N . ILE A 1 95 ? -3.213 -8.960 -6.243 1.00 95.12 95 ILE A N 1
ATOM 760 C CA . ILE A 1 95 ? -3.769 -8.075 -5.210 1.00 95.12 95 ILE A CA 1
ATOM 761 C C . ILE A 1 95 ? -2.952 -8.212 -3.925 1.00 95.12 95 ILE A C 1
ATOM 763 O O . ILE A 1 95 ? -2.728 -9.319 -3.440 1.00 95.12 95 ILE A O 1
ATOM 767 N N . SER A 1 96 ? -2.561 -7.086 -3.338 1.00 94.75 96 SER A N 1
ATOM 768 C CA . SER A 1 96 ? -1.996 -7.018 -1.986 1.00 94.75 96 SER A CA 1
ATOM 769 C C . SER A 1 96 ? -2.918 -6.195 -1.093 1.00 94.75 96 SER A C 1
ATOM 771 O O . SER A 1 96 ? -3.534 -5.238 -1.570 1.00 94.75 96 SER A O 1
ATOM 773 N N . ARG A 1 97 ? -3.014 -6.545 0.192 1.00 94.94 97 ARG A N 1
ATOM 774 C CA . ARG A 1 97 ? -3.849 -5.826 1.163 1.00 94.94 97 ARG A CA 1
ATOM 775 C C . ARG A 1 97 ? -3.064 -5.510 2.424 1.00 94.94 97 ARG A C 1
ATOM 777 O O . ARG A 1 97 ? -2.653 -6.417 3.142 1.00 94.94 97 ARG A O 1
ATOM 784 N N . CYS A 1 98 ? -2.959 -4.219 2.714 1.00 93.94 98 CYS A N 1
ATOM 785 C CA . CYS A 1 98 ? -2.550 -3.719 4.016 1.00 93.94 98 CYS A CA 1
ATOM 786 C C . CYS A 1 98 ? -3.772 -3.182 4.759 1.00 93.94 98 CYS A C 1
ATOM 788 O O . CYS A 1 98 ? -4.617 -2.505 4.172 1.00 93.94 98 CYS A O 1
ATOM 790 N N . ARG A 1 99 ? -3.840 -3.456 6.055 1.00 93.62 99 ARG A N 1
ATOM 791 C CA . ARG A 1 99 ? -4.869 -2.973 6.968 1.00 93.62 99 ARG A CA 1
ATOM 792 C C . ARG A 1 99 ? -4.197 -2.269 8.129 1.00 93.62 99 ARG A C 1
ATOM 794 O O . ARG A 1 99 ? -3.260 -2.801 8.709 1.00 93.62 99 ARG A O 1
ATOM 801 N N . TRP A 1 100 ? -4.659 -1.077 8.461 1.00 92.56 100 TRP A N 1
ATOM 802 C CA . TRP A 1 100 ? -4.209 -0.381 9.656 1.00 92.56 100 TRP A CA 1
ATOM 803 C C . TRP A 1 100 ? -5.146 -0.716 10.819 1.00 92.56 100 TRP A C 1
ATOM 805 O O . TRP A 1 100 ? -6.359 -0.773 10.623 1.00 92.56 100 TRP A O 1
ATOM 815 N N . THR A 1 101 ? -4.595 -0.958 12.007 1.00 88.81 101 THR A N 1
ATOM 816 C CA . THR A 1 101 ? -5.365 -1.241 13.228 1.00 88.81 101 THR A CA 1
ATOM 817 C C . THR A 1 101 ? -4.893 -0.371 14.391 1.00 88.81 101 THR A C 1
ATOM 819 O O . THR A 1 101 ? -3.673 -0.281 14.599 1.00 88.81 101 THR A O 1
ATOM 822 N N . PRO A 1 102 ? -5.806 0.216 15.189 1.00 87.75 102 PRO A N 1
ATOM 823 C CA . PRO A 1 102 ? -5.452 0.940 16.407 1.00 87.75 102 PRO A CA 1
ATOM 824 C C . PRO A 1 102 ? -4.650 0.067 17.380 1.00 87.75 102 PRO A C 1
ATOM 826 O O . PRO A 1 102 ? -4.930 -1.116 17.558 1.00 87.75 102 PRO A O 1
ATOM 829 N N . ALA A 1 103 ? -3.661 0.648 18.058 1.00 80.56 103 ALA A N 1
ATOM 830 C CA . ALA A 1 103 ? -2.786 -0.066 18.994 1.00 80.56 103 ALA A CA 1
ATOM 831 C C . ALA A 1 103 ? -3.514 -0.559 20.262 1.00 80.56 103 ALA A C 1
ATOM 833 O O . ALA A 1 103 ? -2.972 -1.372 21.006 1.00 80.56 103 ALA A O 1
ATOM 834 N N . THR A 1 104 ? -4.728 -0.067 20.513 1.00 67.25 104 THR A N 1
ATOM 835 C CA . THR A 1 104 ? -5.611 -0.495 21.606 1.00 67.25 104 THR A CA 1
ATOM 836 C C . THR A 1 104 ? -6.305 -1.830 21.342 1.00 67.25 104 THR A C 1
ATOM 838 O O . THR A 1 104 ? -6.793 -2.445 22.288 1.00 67.25 104 THR A O 1
ATOM 841 N N . GLU A 1 105 ? -6.309 -2.312 20.097 1.00 54.44 105 GLU A N 1
ATOM 842 C CA . GLU A 1 105 ? -6.907 -3.589 19.716 1.00 54.44 105 GLU A CA 1
ATOM 843 C C . GLU A 1 105 ? -5.819 -4.629 19.400 1.00 54.44 105 GLU A C 1
ATOM 845 O O . GLU A 1 105 ? -5.307 -4.720 18.289 1.00 54.44 105 GLU A O 1
ATOM 850 N N . SER A 1 106 ? -5.567 -5.508 20.371 1.00 50.72 106 SER A N 1
ATOM 851 C CA . SER A 1 106 ? -5.025 -6.867 20.188 1.00 50.72 106 SER A CA 1
ATOM 852 C C . SER A 1 106 ? -3.506 -7.057 20.071 1.00 50.72 106 SER A C 1
ATOM 854 O O . SER A 1 106 ? -2.825 -6.624 19.143 1.00 50.72 106 SER A O 1
ATOM 856 N N . SER A 1 107 ? -3.015 -7.902 20.976 1.00 45.34 107 SER A N 1
ATOM 857 C CA . SER A 1 107 ? -1.922 -8.847 20.761 1.00 45.34 107 SER A CA 1
ATOM 858 C C . SER A 1 107 ? -2.190 -9.704 19.513 1.00 45.34 107 SER A C 1
ATOM 860 O O . SER A 1 107 ? -2.900 -10.706 19.585 1.00 45.34 107 SER A O 1
ATOM 862 N N . VAL A 1 108 ? -1.659 -9.305 18.358 1.00 51.97 108 VAL A N 1
ATOM 863 C CA . VAL A 1 108 ? -1.685 -10.122 17.137 1.00 51.97 108 VAL A CA 1
ATOM 864 C C . VAL A 1 108 ? -0.550 -11.143 17.225 1.00 51.97 108 VAL A C 1
ATOM 866 O O . VAL A 1 108 ? 0.608 -10.771 17.407 1.00 51.97 108 VAL A O 1
ATOM 869 N N . SER A 1 109 ? -0.870 -12.434 17.122 1.00 48.44 109 SER A N 1
ATOM 870 C CA . SER A 1 109 ? 0.128 -13.501 17.001 1.00 48.44 109 SER A CA 1
ATOM 871 C C . SER A 1 109 ? 0.779 -13.426 15.618 1.00 48.44 109 SER A C 1
ATOM 873 O O . SER A 1 109 ? 0.181 -13.820 14.621 1.00 48.44 109 SER A O 1
ATOM 875 N N . VAL A 1 110 ? 1.992 -12.880 15.555 1.00 52.81 110 VAL A N 1
ATOM 876 C CA . VAL A 1 110 ? 2.806 -12.806 14.334 1.00 52.81 110 VAL A CA 1
ATOM 877 C C . VAL A 1 110 ? 3.489 -14.159 14.106 1.00 52.81 110 VAL A C 1
ATOM 879 O O . VAL A 1 110 ? 4.058 -14.725 15.040 1.00 52.81 110 VAL A O 1
ATOM 882 N N . LYS A 1 111 ? 3.462 -14.683 12.874 1.00 53.59 111 LYS A N 1
ATOM 883 C CA . LYS A 1 111 ? 4.395 -15.740 12.456 1.00 53.59 111 LYS A CA 1
ATOM 884 C C . LYS A 1 111 ? 5.721 -15.067 12.111 1.00 53.59 111 LYS A C 1
ATOM 886 O O . LYS A 1 111 ? 5.890 -14.563 11.006 1.00 53.59 111 LYS A O 1
ATOM 891 N N . ASP A 1 112 ? 6.638 -15.012 13.072 1.00 43.28 112 ASP A N 1
ATOM 892 C CA . ASP A 1 112 ? 8.016 -14.607 12.797 1.00 43.28 112 ASP A CA 1
ATOM 893 C C . ASP A 1 112 ? 8.676 -15.701 11.949 1.00 43.28 112 ASP A C 1
ATOM 895 O O . ASP A 1 112 ? 9.041 -16.760 12.457 1.00 43.28 112 ASP A O 1
ATOM 899 N N . ASP A 1 113 ? 8.826 -15.457 10.647 1.00 42.34 113 ASP A N 1
ATOM 900 C CA . ASP A 1 113 ? 9.577 -16.337 9.747 1.00 42.34 113 ASP A CA 1
ATOM 901 C C . ASP A 1 113 ? 11.087 -16.118 9.946 1.00 42.34 113 ASP A C 1
ATOM 903 O O . ASP A 1 113 ? 11.805 -15.553 9.119 1.00 42.34 113 ASP A O 1
ATOM 907 N N . ALA A 1 114 ? 11.566 -16.504 11.128 1.00 38.44 114 ALA A N 1
ATOM 908 C CA . ALA A 1 114 ? 12.975 -16.713 11.407 1.00 38.44 114 ALA A CA 1
ATOM 909 C C . ALA A 1 114 ? 13.213 -18.222 11.363 1.00 38.44 114 ALA A C 1
ATOM 911 O O . ALA A 1 114 ? 12.944 -18.930 12.333 1.00 38.44 114 ALA A O 1
ATOM 912 N N . GLY A 1 115 ? 13.680 -18.701 10.207 1.00 41.41 115 GLY A N 1
ATOM 913 C CA . GLY A 1 115 ? 13.871 -20.115 9.912 1.00 41.41 115 GLY A CA 1
ATOM 914 C C . GLY A 1 115 ? 14.424 -20.925 11.084 1.00 41.41 115 GLY A C 1
ATOM 915 O O . GLY A 1 115 ? 15.532 -20.679 11.565 1.00 41.41 115 GLY A O 1
ATOM 916 N N . LYS A 1 116 ? 13.655 -21.929 11.502 1.00 34.81 116 LYS A N 1
ATOM 917 C CA . LYS A 1 116 ? 14.136 -23.070 12.272 1.00 34.81 116 LYS A CA 1
ATOM 918 C C . LYS A 1 116 ? 13.341 -24.304 11.877 1.00 34.81 116 LYS A C 1
ATOM 920 O O . LYS A 1 116 ? 12.116 -24.312 11.908 1.00 34.81 116 LYS A O 1
ATOM 925 N N . ASN A 1 117 ? 14.104 -25.311 11.480 1.00 40.28 117 ASN A N 1
ATOM 926 C CA . ASN A 1 117 ? 13.673 -26.682 11.313 1.00 40.28 117 ASN A CA 1
ATOM 927 C C . ASN A 1 117 ? 13.067 -27.246 12.613 1.00 40.28 117 ASN A C 1
ATOM 929 O O . ASN A 1 117 ? 13.432 -26.821 13.710 1.00 40.28 117 ASN A O 1
ATOM 933 N N . ASP A 1 118 ? 12.246 -28.273 12.395 1.00 35.69 118 ASP A N 1
ATOM 934 C CA . ASP A 1 118 ? 11.899 -29.396 13.272 1.00 35.69 118 ASP A CA 1
ATOM 935 C C . ASP A 1 118 ? 10.712 -29.264 14.253 1.00 35.69 118 ASP A C 1
ATOM 937 O O . ASP A 1 118 ? 10.765 -28.613 15.289 1.00 35.69 118 ASP A O 1
ATOM 941 N N . GLU A 1 119 ? 9.658 -29.984 13.845 1.00 40.88 119 GLU A N 1
ATOM 942 C CA . GLU A 1 119 ? 8.870 -30.991 14.579 1.00 40.88 119 GLU A CA 1
ATOM 943 C C . GLU A 1 119 ? 7.974 -30.627 15.786 1.00 40.88 119 GLU A C 1
ATOM 945 O O . GLU A 1 119 ? 8.386 -30.086 16.802 1.00 40.88 119 GLU A O 1
ATOM 950 N N . GLU A 1 120 ? 6.725 -31.097 15.635 1.00 40.41 120 GLU A N 1
ATOM 951 C CA . GLU A 1 120 ? 5.755 -31.560 16.639 1.00 40.41 120 GLU A CA 1
ATOM 952 C C . GLU A 1 120 ? 5.243 -30.594 17.723 1.00 40.41 120 GLU A C 1
ATOM 954 O O . GLU A 1 120 ? 5.931 -30.180 18.648 1.00 40.41 120 GLU A O 1
ATOM 959 N N . GLY A 1 121 ? 3.928 -30.341 17.687 1.00 30.69 121 GLY A N 1
ATOM 960 C CA . GLY A 1 121 ? 3.242 -29.645 18.774 1.00 30.69 121 GLY A CA 1
ATOM 961 C C . GLY A 1 121 ? 1.773 -29.347 18.506 1.00 30.69 121 GLY A C 1
ATOM 962 O O . GLY A 1 121 ? 1.377 -28.189 18.414 1.00 30.69 121 GLY A O 1
ATOM 963 N N . GLN A 1 122 ? 0.945 -30.388 18.395 1.00 42.34 122 GLN A N 1
ATOM 964 C CA . GLN A 1 122 ? -0.503 -30.264 18.570 1.00 42.34 122 GLN A CA 1
ATOM 965 C C . GLN A 1 122 ? -0.805 -29.636 19.938 1.00 42.34 122 GLN A C 1
ATOM 967 O O . GLN A 1 122 ? -0.602 -30.292 20.951 1.00 42.34 122 GLN A O 1
ATOM 972 N N . HIS A 1 123 ? -1.394 -28.440 19.970 1.00 34.62 123 HIS A N 1
ATOM 973 C CA . HIS A 1 123 ? -2.375 -28.089 20.997 1.00 34.62 123 HIS A CA 1
ATOM 974 C C . HIS A 1 123 ? -3.442 -27.144 20.441 1.00 34.62 123 HIS A C 1
ATOM 976 O O . HIS A 1 123 ? -3.208 -25.990 20.099 1.00 34.62 123 HIS A O 1
ATOM 982 N N . SER A 1 124 ? -4.645 -27.705 20.361 1.00 40.88 124 SER A N 1
ATOM 983 C CA . SER A 1 124 ? -5.913 -27.045 20.089 1.00 40.88 124 SER A CA 1
ATOM 984 C C . SER A 1 124 ? -6.267 -26.079 21.223 1.00 40.88 124 SER A C 1
ATOM 986 O O . SER A 1 124 ? -6.477 -26.523 22.351 1.00 40.88 124 SER A O 1
ATOM 988 N N . ILE A 1 125 ? -6.459 -24.798 20.904 1.00 38.91 125 ILE A N 1
ATOM 989 C CA . ILE A 1 125 ? -7.296 -23.883 21.689 1.00 38.91 125 ILE A CA 1
ATOM 990 C C . ILE A 1 125 ? -8.469 -23.484 20.793 1.00 38.91 125 ILE A C 1
ATOM 992 O O . ILE A 1 125 ? -8.300 -22.882 19.736 1.00 38.91 125 ILE A O 1
ATOM 996 N N . LYS A 1 126 ? -9.657 -23.927 21.208 1.00 40.88 126 LYS A N 1
ATOM 997 C CA . LYS A 1 126 ? -10.954 -23.492 20.689 1.00 40.88 126 LYS A CA 1
ATOM 998 C C . LYS A 1 126 ? -11.220 -22.068 21.197 1.00 40.88 126 LYS A C 1
ATOM 1000 O O . LYS A 1 126 ? -10.812 -21.757 22.309 1.00 40.88 126 LYS A O 1
ATOM 1005 N N . ASP A 1 127 ? -11.927 -21.286 20.383 1.00 39.12 127 ASP A N 1
ATOM 1006 C CA . ASP A 1 127 ? -12.303 -19.867 20.540 1.00 39.12 127 ASP A CA 1
ATOM 1007 C C . ASP A 1 127 ? -11.278 -18.834 20.039 1.00 39.12 127 ASP A C 1
ATOM 1009 O O . ASP A 1 127 ? -10.547 -18.204 20.794 1.00 39.12 127 ASP A O 1
ATOM 1013 N N . SER A 1 128 ? -11.282 -18.601 18.722 1.00 37.47 128 SER A N 1
ATOM 1014 C CA . SER A 1 128 ? -10.762 -17.375 18.104 1.00 37.47 128 SER A CA 1
ATOM 1015 C C . SER A 1 128 ? -11.632 -17.035 16.897 1.00 37.47 128 SER A C 1
ATOM 1017 O O . SER A 1 128 ? -11.468 -17.554 15.792 1.00 37.47 128 SER A O 1
ATOM 1019 N N . SER A 1 129 ? -12.649 -16.217 17.135 1.00 38.06 129 SER A N 1
ATOM 1020 C CA . SER A 1 129 ? -13.473 -15.643 16.083 1.00 38.06 129 SER A CA 1
ATOM 1021 C C . SER A 1 129 ? -12.639 -14.672 15.235 1.00 38.06 129 SER A C 1
ATOM 1023 O O . SER A 1 129 ? -12.238 -13.620 15.720 1.00 38.06 129 SER A O 1
ATOM 1025 N N . LEU A 1 130 ? -12.455 -15.011 13.955 1.00 41.03 130 LEU A N 1
ATOM 1026 C CA . LEU A 1 130 ? -12.247 -14.080 12.832 1.00 41.03 130 LEU A CA 1
ATOM 1027 C C . LEU A 1 130 ? -10.996 -13.179 12.849 1.00 41.03 130 LEU A C 1
ATOM 1029 O O . LEU A 1 130 ? -11.030 -12.103 12.255 1.00 41.03 130 LEU A O 1
ATOM 1033 N N . ILE A 1 131 ? -9.872 -13.595 13.436 1.00 48.41 131 ILE A N 1
ATOM 1034 C CA . ILE A 1 131 ? -8.602 -12.892 13.180 1.00 48.41 131 ILE A CA 1
ATOM 1035 C C . ILE A 1 131 ? -8.025 -13.435 11.859 1.00 48.41 131 ILE A C 1
ATOM 1037 O O . ILE A 1 131 ? -7.682 -14.617 11.813 1.00 48.41 131 ILE A O 1
ATOM 1041 N N . PRO A 1 132 ? -7.952 -12.644 10.767 1.00 56.00 132 PRO A N 1
ATOM 1042 C CA . PRO A 1 132 ? -7.321 -13.107 9.534 1.00 56.00 132 PRO A CA 1
ATOM 1043 C C . PRO A 1 132 ? -5.838 -13.400 9.791 1.00 56.00 132 PRO A C 1
ATOM 1045 O O . PRO A 1 132 ? -5.190 -12.664 10.533 1.00 56.00 132 PRO A O 1
ATOM 1048 N N . ASP A 1 133 ? -5.316 -14.469 9.181 1.00 65.88 133 ASP A N 1
ATOM 1049 C CA . ASP A 1 133 ? -3.886 -14.810 9.192 1.00 65.88 133 ASP A CA 1
ATOM 1050 C C . ASP A 1 133 ? -3.084 -13.580 8.721 1.00 65.88 133 ASP A C 1
ATOM 1052 O O . ASP A 1 133 ? -3.159 -13.190 7.556 1.00 65.88 133 ASP A O 1
ATOM 1056 N N . VAL A 1 134 ? -2.359 -12.928 9.635 1.00 70.38 134 VAL A N 1
ATOM 1057 C CA . VAL A 1 134 ? -1.525 -11.759 9.322 1.00 70.38 134 VAL A CA 1
ATOM 1058 C C . VAL A 1 134 ? -0.154 -12.246 8.868 1.00 70.38 134 VAL A C 1
ATOM 1060 O O . VAL A 1 134 ? 0.519 -12.971 9.601 1.00 70.38 134 VAL A O 1
ATOM 1063 N N . LEU A 1 135 ? 0.279 -11.817 7.680 1.00 77.06 135 LEU A N 1
ATOM 1064 C CA . LEU A 1 135 ? 1.587 -12.174 7.131 1.00 77.06 135 LEU A CA 1
ATOM 1065 C C . LEU A 1 135 ? 2.710 -11.401 7.834 1.00 77.06 135 LEU A C 1
ATOM 1067 O O . LEU A 1 135 ? 3.699 -11.986 8.259 1.00 77.06 135 LEU A O 1
ATOM 1071 N N . ILE A 1 136 ? 2.574 -10.072 7.920 1.00 85.19 136 ILE A N 1
ATOM 1072 C CA . ILE A 1 136 ? 3.607 -9.162 8.444 1.00 85.19 136 ILE A CA 1
ATOM 1073 C C . ILE A 1 136 ? 2.940 -7.999 9.179 1.00 85.19 136 ILE A C 1
ATOM 1075 O O . ILE A 1 136 ? 1.921 -7.479 8.731 1.00 85.19 136 ILE A O 1
ATOM 1079 N N . GLN A 1 137 ? 3.546 -7.540 10.273 1.00 86.75 137 GLN A N 1
ATOM 1080 C CA . GLN A 1 137 ? 3.139 -6.340 11.003 1.00 86.75 137 GLN A CA 1
ATOM 1081 C C . GLN A 1 137 ? 4.230 -5.261 10.948 1.00 86.75 137 GLN A C 1
ATOM 1083 O O . GLN A 1 137 ? 5.421 -5.559 11.069 1.00 86.75 137 GLN A O 1
ATOM 1088 N N . SER A 1 138 ? 3.834 -3.992 10.809 1.00 89.38 138 SER A N 1
ATOM 1089 C CA . SER A 1 138 ? 4.763 -2.863 10.864 1.00 89.38 138 SER A CA 1
ATOM 1090 C C . SER A 1 138 ? 5.419 -2.756 12.242 1.00 89.38 138 SER A C 1
ATOM 1092 O O . SER A 1 138 ? 4.775 -2.867 13.292 1.00 89.38 138 SER A O 1
ATOM 1094 N N . ARG A 1 139 ? 6.729 -2.490 12.250 1.00 82.75 139 ARG A N 1
ATOM 1095 C CA . ARG A 1 139 ? 7.493 -2.301 13.497 1.00 82.75 139 ARG A CA 1
ATOM 1096 C C . ARG A 1 139 ? 7.157 -0.982 14.187 1.00 82.75 139 ARG A C 1
ATOM 1098 O O . ARG A 1 139 ? 7.246 -0.882 15.408 1.00 82.75 139 ARG A O 1
ATOM 1105 N N . GLN A 1 140 ? 6.788 0.021 13.397 1.00 85.44 140 GLN A N 1
ATOM 1106 C CA . GLN A 1 140 ? 6.482 1.365 13.865 1.00 85.44 140 GLN A CA 1
ATOM 1107 C C . GLN A 1 140 ? 4.975 1.590 13.945 1.00 85.44 140 GLN A C 1
ATOM 1109 O O . GLN A 1 140 ? 4.205 1.050 13.144 1.00 85.44 140 GLN A O 1
ATOM 1114 N N . THR A 1 141 ? 4.577 2.409 14.916 1.00 88.56 141 THR A N 1
ATOM 1115 C CA . THR A 1 141 ? 3.227 2.956 15.007 1.00 88.56 141 THR A CA 1
ATOM 1116 C C . THR A 1 141 ? 3.102 4.191 14.125 1.00 88.56 141 THR A C 1
ATOM 1118 O O . THR A 1 141 ? 4.014 5.015 14.083 1.00 88.56 141 THR A O 1
ATOM 1121 N N . GLN A 1 142 ? 1.966 4.334 13.453 1.00 89.75 142 GLN A N 1
ATOM 1122 C CA . GLN A 1 142 ? 1.607 5.523 12.688 1.00 89.75 142 GLN A CA 1
ATOM 1123 C C . GLN A 1 142 ? 0.303 6.110 13.216 1.00 89.75 142 GLN A C 1
ATOM 1125 O O . GLN A 1 142 ? -0.584 5.375 13.658 1.00 89.75 142 GLN A O 1
ATOM 1130 N N . THR A 1 143 ? 0.194 7.434 13.132 1.00 89.31 143 THR A N 1
ATOM 1131 C CA . THR A 1 143 ? -1.019 8.160 13.499 1.00 89.31 143 THR A CA 1
ATOM 1132 C C . THR A 1 143 ? -1.924 8.317 12.289 1.00 89.31 143 THR A C 1
ATOM 1134 O O . THR A 1 143 ? -1.551 8.989 11.329 1.00 89.31 143 THR A O 1
ATOM 1137 N N . ILE A 1 144 ? -3.117 7.733 12.342 1.00 87.00 144 ILE A N 1
ATOM 1138 C CA . ILE A 1 144 ? -4.157 7.878 11.318 1.00 87.00 144 ILE A CA 1
ATOM 1139 C C . ILE A 1 144 ? -5.453 8.232 12.044 1.00 87.00 144 ILE A C 1
ATOM 1141 O O . ILE A 1 144 ? -5.735 7.666 13.092 1.00 87.00 144 ILE A O 1
ATOM 1145 N N . ALA A 1 145 ? -6.206 9.216 11.541 1.00 84.88 145 ALA A N 1
ATOM 1146 C CA . ALA A 1 145 ? -7.444 9.686 12.178 1.00 84.88 145 ALA A CA 1
ATOM 1147 C C . ALA A 1 145 ? -7.291 10.050 13.679 1.00 84.88 145 ALA A C 1
ATOM 1149 O O . ALA A 1 145 ? -8.197 9.831 14.470 1.00 84.88 145 ALA A O 1
ATOM 1150 N N . GLN A 1 146 ? -6.143 10.628 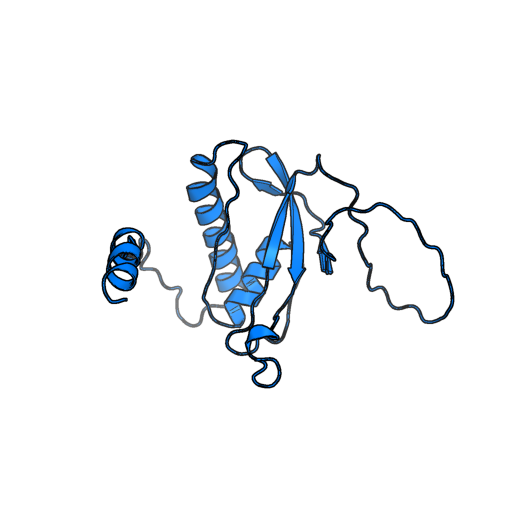14.069 1.00 85.75 146 GLN A N 1
ATOM 1151 C CA . GLN A 1 146 ? -5.779 10.975 15.462 1.00 85.75 146 GLN A CA 1
ATOM 1152 C C . GLN A 1 146 ? -5.566 9.780 16.408 1.00 85.75 146 GLN A C 1
ATOM 1154 O O . GLN A 1 146 ? -5.330 9.975 17.600 1.00 85.75 146 GLN A O 1
ATOM 1159 N N . GLU A 1 147 ? -5.556 8.558 15.887 1.00 87.75 147 GLU A N 1
ATOM 1160 C CA . GLU A 1 147 ? -5.305 7.342 16.650 1.00 87.75 147 GLU A CA 1
ATOM 1161 C C . GLU A 1 147 ? -3.932 6.760 16.307 1.00 87.75 147 GLU A C 1
ATOM 1163 O O . GLU A 1 147 ? -3.460 6.853 15.174 1.00 87.75 147 GLU A O 1
ATOM 1168 N N . GLN A 1 148 ? -3.261 6.168 17.298 1.00 91.19 148 GLN A N 1
ATOM 1169 C CA . GLN A 1 148 ? -2.006 5.447 17.086 1.00 91.19 148 GLN A CA 1
ATOM 1170 C C . GLN A 1 148 ? -2.309 3.994 16.751 1.00 91.19 148 GLN A C 1
ATOM 1172 O O . GLN A 1 148 ? -3.051 3.333 17.474 1.00 91.19 148 GLN A O 1
ATOM 1177 N N . GLY A 1 149 ? -1.678 3.472 15.709 1.00 91.56 149 GLY A N 1
ATOM 1178 C CA . GLY A 1 149 ? -1.903 2.103 15.267 1.00 91.56 149 GLY A CA 1
ATOM 1179 C C . GLY A 1 149 ? -0.782 1.588 14.391 1.00 91.56 149 GLY A C 1
ATOM 1180 O O . GLY A 1 149 ? 0.256 2.234 14.246 1.00 91.56 149 GLY A O 1
ATOM 1181 N N . ARG A 1 150 ? -0.959 0.390 13.847 1.00 92.69 150 ARG A N 1
ATOM 1182 C CA . ARG A 1 150 ? 0.061 -0.311 13.059 1.00 92.69 150 ARG A CA 1
ATOM 1183 C C . ARG A 1 150 ? -0.545 -0.870 11.788 1.00 92.69 150 ARG A C 1
ATOM 1185 O O . ARG A 1 150 ? -1.722 -1.215 11.758 1.00 92.69 150 ARG A O 1
ATOM 1192 N N . TRP A 1 151 ? 0.281 -0.983 10.758 1.00 93.94 151 TRP A N 1
ATOM 1193 C CA . TRP A 1 151 ? -0.096 -1.652 9.524 1.00 93.94 151 TRP A CA 1
ATOM 1194 C C . TRP A 1 151 ? 0.125 -3.156 9.648 1.00 93.94 151 TRP A C 1
ATOM 1196 O O . TRP A 1 151 ? 1.122 -3.612 10.205 1.00 93.94 151 TRP A O 1
ATOM 1206 N N . LEU A 1 152 ? -0.806 -3.915 9.092 1.00 92.56 152 LEU A N 1
ATOM 1207 C CA . LEU A 1 152 ? -0.817 -5.363 8.992 1.00 92.56 152 LEU A CA 1
ATOM 1208 C C . LEU A 1 152 ? -0.944 -5.719 7.512 1.00 92.56 152 LEU A C 1
ATOM 1210 O O . LEU A 1 152 ? -1.823 -5.206 6.821 1.00 92.56 152 LEU A O 1
ATOM 1214 N N . LEU A 1 153 ? -0.067 -6.576 7.013 1.00 93.00 153 LEU A N 1
ATOM 1215 C CA . LEU A 1 153 ? -0.167 -7.161 5.684 1.00 93.00 153 LEU A CA 1
ATOM 1216 C C . LEU A 1 153 ? -1.012 -8.429 5.797 1.00 93.00 153 LEU A C 1
ATOM 1218 O O . LEU A 1 153 ? -0.544 -9.433 6.330 1.00 93.00 153 LEU A O 1
ATOM 1222 N N . ASP A 1 154 ? -2.250 -8.373 5.309 1.00 91.06 154 ASP A N 1
ATOM 1223 C CA . ASP A 1 154 ? -3.165 -9.519 5.346 1.00 91.06 154 ASP A CA 1
ATOM 1224 C C . ASP A 1 154 ? -2.774 -10.540 4.255 1.00 91.06 154 ASP A C 1
ATOM 1226 O O . ASP A 1 154 ? -2.718 -11.740 4.495 1.00 91.06 154 ASP A O 1
ATOM 1230 N N . TYR A 1 155 ? -2.459 -10.073 3.041 1.00 91.75 155 TYR A N 1
ATOM 1231 C CA . TYR A 1 155 ? -1.933 -10.915 1.962 1.00 91.75 155 TYR A CA 1
ATOM 1232 C C . TYR A 1 155 ? -1.135 -10.105 0.940 1.00 91.75 155 TYR A C 1
ATOM 1234 O O . TYR A 1 155 ? -1.349 -8.904 0.752 1.00 91.75 155 TYR A O 1
ATOM 1242 N N . GLN A 1 156 ? -0.236 -10.794 0.236 1.00 93.06 156 GLN A N 1
ATOM 1243 C CA . GLN A 1 156 ? 0.698 -10.210 -0.719 1.00 93.06 156 GLN A CA 1
ATOM 1244 C C . GLN A 1 156 ? 0.586 -10.884 -2.085 1.00 93.06 156 GLN A C 1
ATOM 1246 O O . GLN A 1 156 ? 0.617 -12.111 -2.181 1.00 93.06 156 GLN A O 1
ATOM 1251 N N . THR A 1 157 ? 0.475 -10.074 -3.143 1.00 92.69 157 THR A N 1
ATOM 1252 C CA . THR A 1 157 ? 0.545 -10.510 -4.552 1.00 92.69 157 THR A CA 1
ATOM 1253 C C . THR A 1 157 ? -0.361 -11.706 -4.862 1.00 92.69 157 THR A C 1
ATOM 1255 O O . THR A 1 157 ? -0.006 -12.623 -5.596 1.00 92.69 157 THR A O 1
ATOM 1258 N N . HIS A 1 158 ? -1.558 -11.695 -4.282 1.00 93.06 158 HIS A N 1
ATOM 1259 C CA . HIS A 1 158 ? -2.517 -12.784 -4.332 1.00 93.06 158 HIS A CA 1
ATOM 1260 C C . HIS A 1 158 ? -3.189 -12.884 -5.709 1.00 93.06 158 HIS A C 1
ATOM 1262 O O . HIS A 1 158 ? -3.701 -11.892 -6.234 1.00 93.06 158 HIS A O 1
ATOM 1268 N N . THR A 1 159 ? -3.227 -14.089 -6.281 1.00 93.25 159 THR A N 1
ATOM 1269 C CA . THR A 1 159 ? -3.700 -14.349 -7.656 1.00 93.25 159 THR A CA 1
ATOM 1270 C C . THR A 1 159 ? -4.772 -15.434 -7.754 1.00 93.25 159 THR A C 1
ATOM 1272 O O . THR A 1 159 ? -5.165 -15.783 -8.861 1.00 93.25 159 THR A O 1
ATOM 1275 N N . SER A 1 160 ? -5.302 -15.953 -6.637 1.00 89.00 160 SER A N 1
ATOM 1276 C CA . SER A 1 160 ? -6.273 -17.067 -6.676 1.00 89.00 160 SER A CA 1
ATOM 1277 C C . SER A 1 160 ? -7.531 -16.757 -7.500 1.00 89.00 160 SER A C 1
ATOM 1279 O O . SER A 1 160 ? -8.101 -17.640 -8.126 1.00 89.00 160 SER A O 1
ATOM 1281 N N . HIS A 1 161 ? -7.926 -15.484 -7.567 1.00 87.19 161 HIS A N 1
ATOM 1282 C CA . HIS A 1 161 ? -9.059 -15.009 -8.359 1.00 87.19 161 HIS A CA 1
ATOM 1283 C C . HIS A 1 161 ? -8.844 -15.128 -9.883 1.00 87.19 161 HIS A C 1
ATOM 1285 O O . HIS A 1 161 ? -9.808 -15.041 -10.652 1.00 87.19 161 HIS A O 1
ATOM 1291 N N . LEU A 1 162 ? -7.597 -15.304 -10.328 1.00 87.81 162 LEU A N 1
ATOM 1292 C CA . LEU A 1 162 ? -7.224 -15.518 -11.728 1.00 87.81 162 LEU A CA 1
ATOM 1293 C C . LEU A 1 162 ? -7.233 -16.999 -12.116 1.00 87.81 162 LEU A C 1
ATOM 1295 O O . LEU A 1 162 ? -7.186 -17.296 -13.311 1.00 87.81 162 LEU A O 1
ATOM 1299 N N . ASP A 1 163 ? -7.299 -17.908 -11.140 1.00 84.38 163 ASP A N 1
ATOM 1300 C CA . ASP A 1 163 ? -7.346 -19.341 -11.397 1.00 84.38 163 ASP A CA 1
ATOM 1301 C C . ASP A 1 163 ? -8.657 -19.685 -12.119 1.00 84.38 163 ASP A C 1
ATOM 1303 O O . ASP A 1 163 ? -9.761 -19.494 -11.596 1.00 84.38 163 ASP A O 1
ATOM 1307 N N . ARG A 1 164 ? -8.530 -20.109 -13.379 1.00 69.50 164 ARG A N 1
ATOM 1308 C CA . ARG A 1 164 ? -9.669 -20.444 -14.240 1.00 69.50 164 ARG A CA 1
ATOM 1309 C C . ARG A 1 164 ? -10.252 -21.809 -13.901 1.00 69.50 164 ARG A C 1
ATOM 1311 O O . ARG A 1 164 ? -11.435 -22.007 -14.152 1.00 69.50 164 ARG A O 1
ATOM 1318 N N . ASP A 1 165 ? -9.465 -22.689 -13.290 1.00 69.31 165 ASP A N 1
ATOM 1319 C CA . ASP A 1 165 ? -9.857 -24.074 -13.020 1.00 69.31 165 ASP A CA 1
ATOM 1320 C C . ASP A 1 165 ? -10.690 -24.210 -11.731 1.00 69.31 165 ASP A C 1
ATOM 1322 O O . ASP A 1 165 ? -11.184 -25.287 -11.407 1.00 69.31 165 ASP A O 1
ATOM 1326 N N . ARG A 1 166 ? -10.879 -23.105 -10.995 1.00 57.22 166 ARG A N 1
ATOM 1327 C CA . ARG A 1 166 ? -11.687 -23.018 -9.766 1.00 57.22 166 ARG A CA 1
ATOM 1328 C C . ARG A 1 166 ? -13.023 -22.278 -9.943 1.00 57.22 166 ARG A C 1
ATOM 1330 O O . ARG A 1 166 ? -13.626 -21.899 -8.938 1.00 57.22 166 ARG A O 1
ATOM 1337 N N . ARG A 1 167 ? -13.461 -22.026 -11.182 1.00 50.25 167 ARG A N 1
ATOM 1338 C CA . ARG A 1 167 ? -14.716 -21.317 -11.498 1.00 50.25 167 ARG A CA 1
ATOM 1339 C C . ARG A 1 167 ? -15.818 -22.247 -11.981 1.00 50.25 167 ARG A C 1
ATOM 1341 O O . ARG A 1 167 ? -15.510 -23.151 -12.783 1.00 50.25 167 ARG A O 1
#

Sequence (167 aa):
MQDFALARREHEQYYTIDWKYMARDRSLPSWPETREDMQTRLDRTLAHILQAYTASLTKDSDLSIVFVTHASPVNALLEACLQAPVLVPVPNCSISRCRWTPATESSVSVKDDAGKNDEEGQHSIKDSSLIPDVLIQSRQTQTIAQEQGRWLLDYQTHTSHLDRDRR

Radius of gyration: 20.32 Å; chains: 1; bounding box: 54×51×40 Å